Protein AF-A0A0F4IXM9-F1 (afdb_monomer_lite)

Organism: NCBI:txid68223

Sequence (88 aa):
MDGLKWTGTDPNWFDTHPGKTARGFCGTCGSHLAARDHGNDMAIGILATALDHHHRPRPGPHQPEPARRSRPLAHGHRLSRLGGGEYR

Radius of gyration: 27.51 Å; chains: 1; bounding box: 68×54×50 Å

Foldseek 3Di:
DPDDDDDPDWFDWDCPPPQFKIWGADPPPRHTFWMWTHDPPTDIGGDLVNDPPSPDDPDDPPPPDDPPPPDPPDPDDDDDDDDDDDDD

pLDDT: mean 74.02, std 20.52, range [36.59, 96.94]

InterPro domains:
  IPR011057 Mss4-like superfamily [SSF51316] (2-62)

Structure (mmCIF, N/CA/C/O backbone):
data_AF-A0A0F4IXM9-F1
#
_entry.id   AF-A0A0F4IXM9-F1
#
loop_
_atom_site.group_PDB
_atom_site.id
_atom_site.type_symbol
_atom_site.label_atom_id
_atom_site.label_alt_id
_atom_site.label_comp_id
_atom_site.label_asym_id
_atom_site.label_entity_id
_atom_site.label_seq_id
_atom_site.pdbx_PDB_ins_code
_atom_site.Cartn_x
_atom_site.Cartn_y
_atom_site.Cartn_z
_atom_site.occupancy
_atom_site.B_iso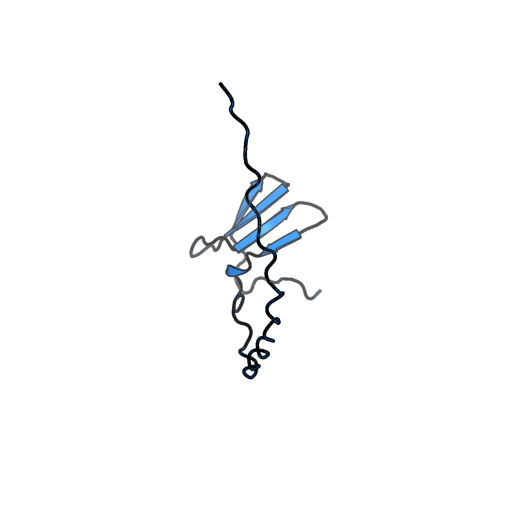_or_equiv
_atom_site.auth_seq_id
_atom_site.auth_comp_id
_atom_site.auth_asym_id
_atom_site.auth_atom_id
_atom_site.pdbx_PDB_model_num
ATOM 1 N N . MET A 1 1 ? -3.093 -3.951 -19.480 1.00 41.31 1 MET A N 1
ATOM 2 C CA . MET A 1 1 ? -1.890 -4.373 -18.739 1.00 41.31 1 MET A CA 1
ATOM 3 C C . MET A 1 1 ? -2.351 -5.237 -17.589 1.00 41.31 1 MET A C 1
ATOM 5 O O . MET A 1 1 ? -3.126 -4.753 -16.771 1.00 41.31 1 MET A O 1
ATOM 9 N N . ASP A 1 2 ? -1.906 -6.488 -17.564 1.00 61.66 2 ASP A N 1
ATOM 10 C CA . ASP A 1 2 ? -2.107 -7.406 -16.443 1.00 61.66 2 ASP A CA 1
ATOM 11 C C . ASP A 1 2 ? -1.079 -7.061 -15.361 1.00 61.66 2 ASP A C 1
ATOM 13 O O . ASP A 1 2 ? 0.036 -7.575 -15.339 1.00 61.66 2 ASP A O 1
ATOM 17 N N . GLY A 1 3 ? -1.415 -6.059 -14.551 1.00 73.31 3 GLY A N 1
ATOM 18 C CA . GLY A 1 3 ? -0.598 -5.590 -13.434 1.00 73.31 3 GLY A CA 1
ATOM 19 C C . GLY A 1 3 ? -1.142 -6.051 -12.083 1.00 73.31 3 GLY A C 1
ATOM 20 O O . GLY A 1 3 ? -2.068 -6.857 -11.994 1.00 73.31 3 GLY A O 1
ATOM 21 N N . LEU A 1 4 ? -0.584 -5.493 -11.010 1.00 78.00 4 LEU A N 1
ATOM 22 C CA . LEU A 1 4 ? -1.131 -5.653 -9.666 1.00 78.00 4 LEU A CA 1
ATOM 23 C C . LEU A 1 4 ? -2.476 -4.914 -9.558 1.00 78.00 4 LEU A C 1
ATOM 25 O O . LEU A 1 4 ? -2.560 -3.727 -9.875 1.00 78.00 4 LEU A O 1
ATOM 29 N N . LYS A 1 5 ? -3.513 -5.600 -9.068 1.00 85.94 5 LYS A N 1
ATOM 30 C CA . LYS A 1 5 ? -4.834 -5.022 -8.793 1.00 85.94 5 LYS A CA 1
ATOM 31 C C . LYS A 1 5 ? -5.278 -5.376 -7.377 1.00 85.94 5 LYS A C 1
ATOM 33 O O . LYS A 1 5 ? -5.254 -6.545 -7.002 1.00 85.94 5 LYS A O 1
ATOM 38 N N . TRP A 1 6 ? -5.744 -4.381 -6.627 1.00 85.94 6 TRP A N 1
ATOM 39 C CA . TRP A 1 6 ? -6.387 -4.610 -5.337 1.00 85.94 6 TRP A CA 1
ATOM 40 C C . TRP A 1 6 ? -7.751 -5.273 -5.534 1.00 85.94 6 TRP A C 1
ATOM 42 O O . TRP A 1 6 ? -8.593 -4.813 -6.309 1.00 85.94 6 TRP A O 1
ATOM 52 N N 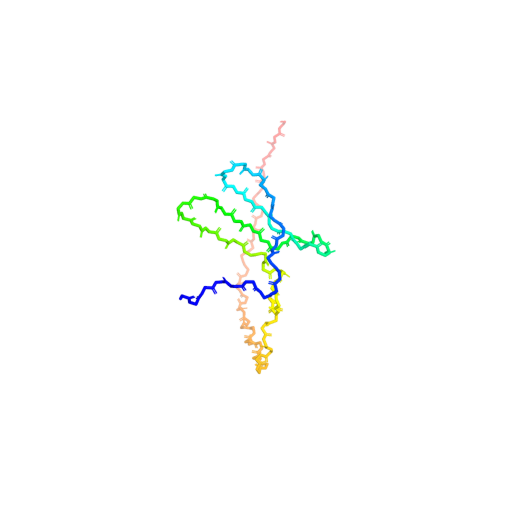. THR A 1 7 ? -7.966 -6.391 -4.849 1.00 84.25 7 THR A N 1
ATOM 53 C CA . THR A 1 7 ? -9.268 -7.052 -4.783 1.00 84.25 7 THR A CA 1
ATOM 54 C C . THR A 1 7 ? -10.051 -6.449 -3.621 1.00 84.25 7 THR A C 1
ATOM 56 O O . THR A 1 7 ? -9.783 -6.765 -2.465 1.00 84.25 7 THR A O 1
ATOM 59 N N . GLY A 1 8 ? -10.996 -5.560 -3.923 1.00 85.25 8 GLY A N 1
ATOM 60 C CA . GLY A 1 8 ? -11.759 -4.817 -2.917 1.00 85.25 8 GLY A CA 1
ATOM 61 C C . GLY A 1 8 ? -11.282 -3.373 -2.795 1.00 85.25 8 GLY A C 1
ATOM 62 O O . GLY A 1 8 ? -11.013 -2.731 -3.808 1.00 85.25 8 GLY A O 1
ATOM 63 N N . THR A 1 9 ? -11.224 -2.859 -1.567 1.00 88.06 9 THR A N 1
ATOM 64 C CA . THR A 1 9 ? -10.808 -1.479 -1.290 1.00 88.06 9 THR A CA 1
ATOM 65 C C . THR A 1 9 ? -9.289 -1.359 -1.273 1.00 88.06 9 THR A C 1
ATOM 67 O O . THR A 1 9 ? -8.596 -2.210 -0.712 1.00 88.06 9 THR A O 1
ATOM 70 N N . ASP A 1 10 ? -8.783 -0.269 -1.839 1.00 90.75 10 ASP A N 1
ATOM 71 C CA . ASP A 1 10 ? -7.371 0.087 -1.765 1.0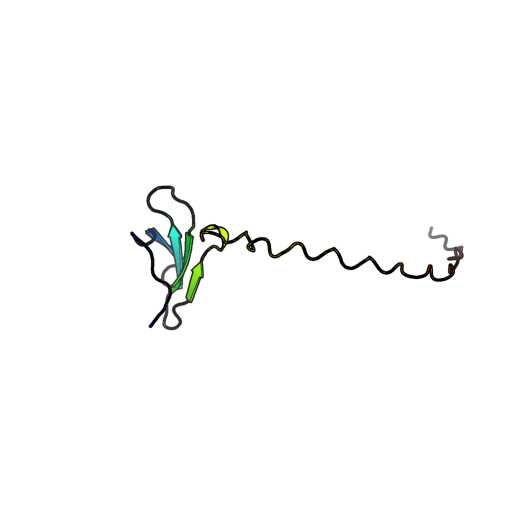0 90.75 10 ASP A CA 1
ATOM 72 C C . ASP A 1 10 ? -6.894 0.258 -0.305 1.00 90.75 10 ASP A C 1
ATOM 74 O O . ASP A 1 10 ? -7.681 0.628 0.574 1.00 90.75 10 ASP A O 1
ATOM 78 N N . PRO A 1 11 ? -5.596 0.034 -0.024 1.00 93.81 11 PRO A N 1
ATOM 79 C CA . PRO A 1 11 ? -5.020 0.334 1.280 1.00 93.81 11 PRO A CA 1
ATOM 80 C C . PRO A 1 11 ? -5.157 1.818 1.634 1.00 93.81 11 PRO A C 1
ATOM 82 O O . PRO A 1 11 ? -5.045 2.693 0.775 1.00 93.81 11 PRO A O 1
ATOM 85 N N . ASN A 1 12 ? -5.276 2.111 2.927 1.00 96.25 12 ASN A N 1
ATOM 86 C CA . ASN A 1 12 ? -5.120 3.470 3.428 1.00 96.25 12 ASN A CA 1
ATOM 87 C C . ASN A 1 12 ? -3.640 3.853 3.351 1.00 96.25 12 ASN A C 1
ATOM 89 O O . ASN A 1 12 ? -2.801 3.242 4.019 1.00 96.25 12 ASN A O 1
ATOM 93 N N . TRP A 1 13 ? -3.321 4.844 2.521 1.00 95.25 13 TRP A N 1
ATOM 94 C CA . TRP A 1 13 ? -1.953 5.293 2.282 1.00 95.25 13 TRP A CA 1
ATOM 95 C C . TRP A 1 13 ? -1.561 6.434 3.212 1.00 95.25 13 TRP A C 1
ATOM 97 O O . TRP A 1 13 ? -2.287 7.416 3.342 1.00 95.25 13 TRP A O 1
ATOM 107 N N . PHE A 1 14 ? -0.366 6.329 3.786 1.00 96.00 14 PHE A N 1
ATOM 108 C CA . PHE A 1 14 ? 0.239 7.365 4.613 1.00 96.00 14 PHE A CA 1
ATOM 109 C C . PHE A 1 14 ? 1.639 7.667 4.101 1.00 96.00 14 PHE A C 1
ATOM 111 O O . PHE A 1 14 ? 2.460 6.758 3.958 1.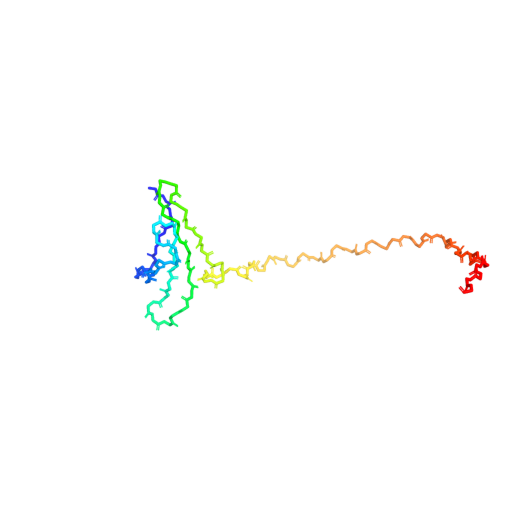00 96.00 14 PHE A O 1
ATOM 118 N N . ASP A 1 15 ? 1.916 8.941 3.842 1.00 95.75 15 ASP A N 1
ATOM 119 C CA . ASP A 1 15 ? 3.248 9.385 3.450 1.00 95.75 15 ASP A CA 1
ATOM 120 C C . ASP A 1 15 ? 4.207 9.272 4.631 1.00 95.75 15 ASP A C 1
ATOM 122 O O . ASP A 1 15 ? 4.125 10.022 5.602 1.00 95.75 15 ASP A O 1
ATOM 126 N N . THR A 1 16 ? 5.138 8.324 4.542 1.00 95.00 16 THR A N 1
ATOM 127 C CA . THR A 1 16 ? 6.217 8.181 5.528 1.00 95.00 16 THR A CA 1
ATOM 128 C C . THR A 1 16 ? 7.414 9.058 5.185 1.00 95.00 16 THR A C 1
ATOM 130 O O . THR A 1 16 ? 8.164 9.445 6.074 1.00 95.00 16 THR A O 1
ATOM 133 N N . HIS A 1 17 ? 7.579 9.396 3.902 1.00 93.19 17 HIS A N 1
ATOM 134 C CA . HIS A 1 17 ? 8.461 10.467 3.450 1.00 93.19 17 HIS A CA 1
ATOM 135 C C . HIS A 1 17 ? 7.711 11.283 2.389 1.00 93.19 17 HIS A C 1
ATOM 137 O O . HIS A 1 17 ? 7.531 10.776 1.276 1.00 93.19 17 HIS A O 1
ATOM 143 N N . PRO A 1 18 ? 7.289 12.524 2.696 1.00 91.94 18 PRO A N 1
ATOM 144 C CA . PRO A 1 18 ? 6.469 13.331 1.798 1.00 91.94 18 PRO A CA 1
ATOM 145 C C . PRO A 1 18 ? 7.063 13.435 0.392 1.00 91.94 18 PRO A C 1
ATOM 147 O O . PRO A 1 18 ? 8.229 13.797 0.222 1.00 91.94 18 PRO A O 1
ATOM 150 N N . GLY A 1 19 ? 6.265 13.070 -0.612 1.00 88.75 19 GLY A N 1
ATOM 151 C CA . GLY A 1 19 ? 6.658 13.113 -2.022 1.00 88.75 19 GLY A CA 1
ATOM 152 C C . GLY A 1 19 ? 7.724 12.096 -2.441 1.00 88.75 19 GLY A C 1
ATOM 153 O O . GLY A 1 19 ? 8.184 12.168 -3.576 1.00 88.75 19 GLY A O 1
ATOM 154 N N . LYS A 1 20 ? 8.128 11.160 -1.566 1.00 91.19 20 LYS A N 1
ATOM 155 C CA . LYS A 1 20 ? 9.050 10.066 -1.924 1.00 91.19 20 LYS A CA 1
ATOM 156 C C . LYS A 1 20 ? 8.476 8.680 -1.684 1.00 91.19 20 LYS A C 1
ATOM 158 O O . LYS A 1 20 ? 8.551 7.859 -2.582 1.00 91.19 20 LYS A O 1
ATOM 163 N N . THR A 1 21 ? 7.902 8.409 -0.510 1.00 93.88 21 THR A N 1
ATOM 164 C CA . THR A 1 21 ? 7.400 7.063 -0.197 1.00 93.88 21 THR A CA 1
ATOM 165 C C . THR A 1 21 ? 6.195 7.084 0.739 1.00 93.88 21 THR A C 1
ATOM 167 O O . THR A 1 21 ? 6.123 7.886 1.680 1.00 93.88 21 THR A O 1
ATOM 170 N N . ALA A 1 22 ? 5.262 6.169 0.494 1.00 95.81 22 ALA A N 1
ATOM 171 C CA . ALA A 1 22 ? 4.065 5.967 1.292 1.00 95.81 22 ALA A CA 1
ATOM 172 C C . ALA A 1 22 ? 3.908 4.500 1.694 1.00 95.81 22 ALA A C 1
ATOM 174 O O . ALA A 1 22 ? 4.249 3.582 0.945 1.00 95.81 22 ALA A O 1
ATOM 175 N N . ARG A 1 23 ? 3.325 4.269 2.871 1.00 96.94 23 ARG A N 1
ATOM 176 C CA . ARG A 1 23 ? 2.968 2.933 3.360 1.00 96.94 23 ARG A CA 1
ATOM 177 C C . ARG A 1 23 ? 1.456 2.753 3.362 1.00 96.94 23 ARG A C 1
ATOM 179 O O . ARG A 1 23 ? 0.724 3.652 3.765 1.00 96.94 23 ARG A O 1
ATOM 186 N N . GLY A 1 24 ? 1.013 1.598 2.880 1.00 96.06 24 GLY A N 1
ATOM 187 C CA . GLY A 1 24 ? -0.389 1.218 2.755 1.00 96.06 24 GLY A CA 1
ATOM 188 C C . GLY A 1 24 ? -0.797 0.243 3.853 1.00 96.06 24 GLY A C 1
ATOM 189 O O . GLY A 1 24 ? -0.149 -0.792 4.033 1.00 96.06 24 GLY A O 1
ATOM 190 N N . PHE A 1 25 ? -1.878 0.557 4.560 1.00 95.75 25 PHE A N 1
ATOM 191 C CA . PHE A 1 25 ? -2.411 -0.247 5.660 1.00 95.75 25 PHE A CA 1
ATOM 192 C C . PHE A 1 25 ? -3.851 -0.684 5.390 1.00 95.75 25 PHE A C 1
ATOM 194 O O . PHE A 1 25 ? -4.612 0.014 4.718 1.00 95.75 25 PHE A O 1
ATOM 201 N N . CYS A 1 26 ? -4.246 -1.830 5.942 1.00 93.81 26 CYS A N 1
ATOM 202 C CA . CYS A 1 26 ? -5.637 -2.269 5.917 1.00 93.81 26 CYS A CA 1
ATOM 203 C C . CYS A 1 26 ? -6.507 -1.305 6.734 1.00 93.81 26 CYS A C 1
ATOM 205 O O . CYS A 1 26 ? -6.250 -1.094 7.919 1.00 93.81 26 CYS A O 1
ATOM 207 N N . GLY A 1 27 ? -7.571 -0.770 6.133 1.00 93.31 27 GLY A N 1
ATOM 208 C CA . GLY A 1 27 ? -8.500 0.124 6.830 1.00 93.31 27 GLY A CA 1
ATOM 209 C C . GLY A 1 27 ? -9.326 -0.543 7.935 1.00 93.31 27 GLY A C 1
ATOM 210 O O . GLY A 1 27 ? -9.883 0.157 8.772 1.00 93.31 27 GLY A O 1
ATOM 211 N N . THR A 1 28 ? -9.396 -1.877 7.963 1.00 92.69 28 THR A N 1
ATOM 212 C CA . THR A 1 28 ? -10.189 -2.628 8.947 1.00 92.69 28 THR A CA 1
ATOM 213 C C . THR A 1 28 ? -9.367 -3.054 10.160 1.00 92.69 28 THR A C 1
ATOM 215 O O . THR A 1 28 ? -9.788 -2.830 11.288 1.00 92.69 28 THR A O 1
ATOM 218 N N . CYS A 1 29 ? -8.204 -3.677 9.948 1.00 93.06 29 CYS A N 1
ATOM 219 C CA . CYS A 1 29 ? -7.385 -4.231 11.034 1.00 93.06 29 CYS A CA 1
ATOM 220 C C . CYS A 1 29 ? -6.075 -3.471 11.286 1.00 93.06 29 CYS A C 1
ATOM 222 O O . CYS A 1 29 ? -5.361 -3.790 12.232 1.00 93.06 29 CYS A O 1
ATOM 224 N N . GLY A 1 30 ? -5.723 -2.500 10.438 1.00 94.12 30 GLY A N 1
ATOM 225 C CA . GLY A 1 30 ? -4.493 -1.718 10.578 1.00 94.12 30 GLY A CA 1
ATOM 226 C C . GLY A 1 30 ? -3.206 -2.454 10.195 1.00 94.12 30 GLY A C 1
ATOM 227 O O . GLY A 1 30 ? -2.124 -1.902 10.373 1.00 94.12 30 GLY A O 1
ATOM 228 N N . SER A 1 31 ? -3.273 -3.679 9.664 1.00 93.12 31 SER A N 1
ATOM 229 C CA . SER A 1 31 ? -2.076 -4.404 9.219 1.00 93.12 31 SER A CA 1
ATOM 230 C C . SER A 1 31 ? -1.366 -3.680 8.073 1.00 93.12 31 SER A C 1
ATOM 232 O O . SER A 1 31 ? -2.010 -3.147 7.168 1.00 93.12 31 SER A O 1
ATOM 234 N N . HIS A 1 32 ? -0.031 -3.685 8.093 1.00 95.31 32 HIS A N 1
ATOM 235 C CA . HIS A 1 32 ? 0.790 -3.149 7.004 1.00 95.31 32 HIS A CA 1
ATOM 236 C C . HIS A 1 32 ? 0.763 -4.105 5.804 1.00 95.31 32 HIS A C 1
ATOM 238 O O . HIS A 1 32 ? 1.067 -5.286 5.954 1.00 95.31 32 HIS A O 1
ATOM 244 N N . LEU A 1 33 ? 0.384 -3.601 4.625 1.00 94.81 33 LEU A N 1
ATOM 245 C CA . LEU A 1 33 ? 0.197 -4.409 3.412 1.00 94.81 33 LEU A CA 1
ATOM 246 C C . LEU A 1 33 ? 1.266 -4.133 2.353 1.00 94.81 33 LEU A C 1
ATOM 248 O O . LEU A 1 33 ? 1.754 -5.055 1.700 1.00 94.81 33 LEU A O 1
ATOM 252 N N . ALA A 1 34 ? 1.612 -2.859 2.155 1.00 95.12 34 ALA A N 1
ATOM 253 C CA . ALA A 1 34 ? 2.435 -2.443 1.026 1.00 95.12 34 ALA A CA 1
ATOM 254 C C . ALA A 1 34 ? 3.214 -1.150 1.278 1.00 95.12 34 ALA A C 1
ATOM 256 O O . ALA A 1 34 ? 2.923 -0.379 2.196 1.00 95.12 34 ALA A O 1
ATOM 257 N N . ALA A 1 35 ? 4.203 -0.896 0.432 1.00 95.25 35 ALA A N 1
ATOM 258 C CA . ALA A 1 35 ? 4.852 0.393 0.265 1.00 95.25 35 ALA A CA 1
ATOM 259 C C . ALA A 1 35 ? 4.783 0.792 -1.209 1.00 95.25 35 ALA A C 1
ATOM 261 O O . ALA A 1 35 ? 4.819 -0.070 -2.087 1.00 95.25 35 ALA A O 1
ATOM 262 N N . ARG A 1 36 ? 4.672 2.089 -1.474 1.00 93.00 36 ARG A N 1
ATOM 263 C CA . ARG A 1 36 ? 4.762 2.646 -2.820 1.00 93.00 36 ARG A CA 1
ATOM 264 C C . ARG A 1 36 ? 5.713 3.827 -2.810 1.00 93.00 36 ARG A C 1
ATOM 266 O O . ARG A 1 36 ? 5.663 4.634 -1.880 1.00 93.00 36 ARG A O 1
ATOM 273 N N . ASP A 1 37 ? 6.510 3.940 -3.856 1.00 93.75 37 ASP A N 1
ATOM 274 C CA . ASP A 1 37 ? 7.335 5.117 -4.079 1.00 93.75 37 ASP A CA 1
ATOM 275 C C . ASP A 1 37 ? 6.630 6.079 -5.035 1.00 93.75 37 ASP A C 1
ATOM 277 O O . ASP A 1 37 ? 5.884 5.670 -5.926 1.00 93.75 37 ASP A O 1
ATOM 281 N N . HIS A 1 38 ? 6.827 7.372 -4.797 1.00 88.56 38 HIS A N 1
ATOM 282 C CA . HIS A 1 38 ? 6.313 8.444 -5.640 1.00 88.56 38 HIS A CA 1
ATOM 283 C C . HIS A 1 38 ? 7.337 8.791 -6.718 1.00 88.56 38 HIS A C 1
ATOM 285 O O . HIS A 1 38 ? 8.540 8.792 -6.464 1.00 88.56 38 HIS A O 1
ATOM 291 N N . GLY A 1 39 ? 6.859 9.158 -7.903 1.00 84.50 39 GLY A N 1
ATOM 292 C CA . GLY A 1 39 ? 7.702 9.575 -9.020 1.00 84.50 39 GLY A CA 1
ATOM 293 C C . GLY A 1 39 ? 7.302 8.889 -10.318 1.00 84.50 39 GLY A C 1
ATOM 294 O O . GLY A 1 39 ? 6.221 8.316 -10.423 1.00 84.50 39 GLY A O 1
ATOM 295 N N . ASN A 1 40 ? 8.178 8.966 -11.318 1.00 76.62 40 ASN A N 1
ATOM 296 C CA . ASN A 1 40 ? 7.911 8.378 -12.632 1.00 76.62 40 ASN A CA 1
ATOM 297 C C . ASN A 1 40 ? 8.089 6.853 -12.639 1.00 76.62 40 ASN A C 1
ATOM 299 O O . ASN A 1 40 ? 7.351 6.160 -13.336 1.00 76.62 40 ASN A O 1
ATOM 303 N N . ASP A 1 41 ? 9.005 6.334 -11.823 1.00 73.19 41 ASP A N 1
ATOM 304 C CA . ASP A 1 41 ? 9.236 4.898 -11.667 1.00 73.19 41 ASP A CA 1
ATOM 305 C C . ASP A 1 41 ? 8.412 4.372 -10.489 1.00 73.19 41 ASP A C 1
ATOM 307 O O . ASP A 1 41 ? 8.926 4.095 -9.406 1.00 73.19 41 ASP A O 1
ATOM 311 N N . MET A 1 42 ? 7.094 4.297 -10.691 1.00 76.06 42 MET A N 1
ATOM 312 C CA . MET A 1 42 ? 6.143 3.831 -9.678 1.00 76.06 42 MET A CA 1
ATOM 313 C C . MET A 1 42 ? 6.425 2.367 -9.311 1.00 76.06 42 MET A C 1
ATOM 315 O O . MET A 1 42 ? 5.967 1.438 -9.980 1.00 76.06 42 MET A O 1
ATOM 319 N N . ALA A 1 43 ? 7.162 2.160 -8.222 1.00 87.75 43 ALA A N 1
ATOM 320 C CA . ALA A 1 43 ? 7.401 0.854 -7.629 1.00 87.75 43 ALA A CA 1
ATOM 321 C C . ALA A 1 43 ? 6.425 0.616 -6.470 1.00 87.75 43 ALA A C 1
ATOM 323 O O . ALA A 1 43 ? 6.237 1.475 -5.606 1.00 87.75 43 ALA A O 1
ATOM 324 N N . ILE A 1 44 ? 5.815 -0.572 -6.438 1.00 91.00 44 ILE A N 1
ATOM 325 C CA . ILE A 1 44 ? 5.001 -1.042 -5.314 1.00 91.00 44 ILE A CA 1
ATOM 326 C C . ILE A 1 44 ? 5.656 -2.2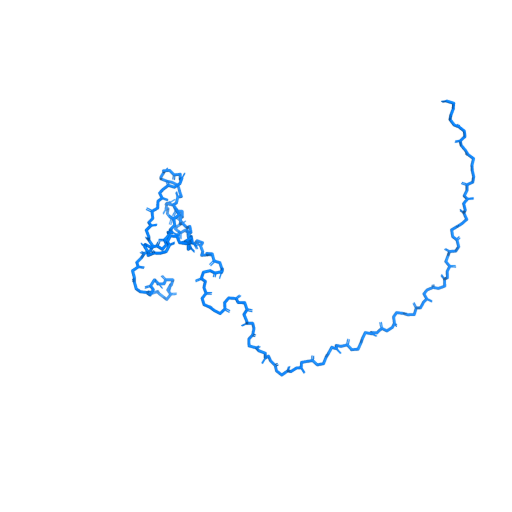95 -4.738 1.00 91.00 44 ILE A C 1
ATOM 328 O O . ILE A 1 44 ? 5.802 -3.305 -5.424 1.00 91.00 44 ILE A O 1
ATOM 332 N N . GLY A 1 45 ? 6.022 -2.234 -3.461 1.00 92.44 45 GLY A N 1
ATOM 333 C CA . GLY A 1 45 ? 6.445 -3.387 -2.678 1.00 92.44 45 GLY A CA 1
ATOM 334 C C . GLY A 1 45 ? 5.273 -3.941 -1.877 1.00 92.44 45 GLY A C 1
ATOM 335 O O . GLY A 1 45 ? 4.653 -3.207 -1.111 1.00 92.44 45 GLY A O 1
ATOM 336 N N . ILE A 1 46 ? 4.984 -5.234 -2.017 1.00 92.31 46 ILE A N 1
ATOM 337 C CA . ILE A 1 46 ? 3.966 -5.927 -1.218 1.00 92.31 46 ILE A CA 1
ATOM 338 C C . ILE A 1 46 ? 4.653 -6.733 -0.129 1.00 92.31 46 ILE A C 1
ATOM 340 O O . ILE A 1 46 ? 5.627 -7.443 -0.393 1.00 92.31 46 ILE A O 1
ATOM 344 N N . LEU A 1 47 ? 4.146 -6.641 1.099 1.00 92.56 47 LEU A N 1
ATOM 345 C CA . LEU A 1 47 ? 4.609 -7.511 2.164 1.00 92.56 47 LEU A CA 1
ATOM 346 C C . LEU A 1 47 ? 4.205 -8.940 1.798 1.00 92.56 47 LEU A C 1
ATOM 348 O O . LEU A 1 47 ? 3.019 -9.249 1.744 1.00 92.56 47 LEU A O 1
ATOM 352 N N . ALA A 1 48 ? 5.184 -9.812 1.541 1.00 89.31 48 ALA A N 1
ATOM 353 C CA . ALA A 1 48 ? 4.912 -11.183 1.106 1.00 89.31 48 ALA A CA 1
ATOM 354 C C . ALA A 1 48 ? 3.948 -11.894 2.061 1.00 89.31 48 ALA A C 1
ATOM 356 O O . ALA A 1 48 ? 3.086 -12.645 1.618 1.00 89.31 48 ALA A O 1
ATOM 357 N N . THR A 1 49 ? 4.034 -11.587 3.359 1.00 89.06 49 THR A N 1
ATOM 358 C CA . THR A 1 49 ? 3.170 -12.201 4.359 1.00 89.06 49 THR A CA 1
ATOM 359 C C . THR A 1 49 ? 1.712 -11.746 4.331 1.00 89.06 49 THR A C 1
ATOM 361 O O . THR A 1 49 ? 0.854 -12.403 4.914 1.00 89.06 49 THR A O 1
ATOM 364 N N . ALA A 1 50 ? 1.414 -10.653 3.630 1.00 88.50 50 ALA A N 1
ATOM 365 C CA . ALA A 1 50 ? 0.057 -10.178 3.395 1.00 88.50 50 ALA A CA 1
ATOM 366 C C . ALA A 1 50 ? -0.617 -10.863 2.192 1.00 88.50 50 ALA A C 1
ATOM 368 O O . ALA A 1 50 ? -1.808 -10.661 1.977 1.00 88.50 50 ALA A O 1
ATOM 369 N N . LEU A 1 51 ? 0.122 -11.653 1.402 1.00 87.44 51 LEU A N 1
ATOM 370 C CA . LEU A 1 51 ? -0.429 -12.398 0.271 1.00 87.44 51 LEU A CA 1
ATOM 371 C C . LEU A 1 51 ? -0.973 -13.755 0.716 1.00 87.44 51 LEU A C 1
ATOM 373 O O . LEU A 1 51 ? -0.345 -14.480 1.498 1.00 87.44 51 LEU A O 1
ATOM 377 N N . ASP A 1 52 ? -2.098 -14.151 0.134 1.00 83.81 52 ASP A N 1
ATOM 378 C CA . ASP A 1 52 ? -2.604 -15.506 0.289 1.00 83.81 52 ASP A CA 1
ATOM 379 C C . ASP A 1 52 ? -1.604 -16.524 -0.274 1.00 83.81 52 ASP A C 1
ATOM 381 O O . ASP A 1 52 ? -0.916 -16.291 -1.269 1.00 83.81 52 ASP A O 1
ATOM 385 N N . HIS A 1 53 ? -1.506 -17.678 0.387 1.00 82.81 53 HIS A N 1
ATOM 386 C CA . HIS A 1 53 ? -0.637 -18.790 -0.016 1.00 82.81 53 HIS A CA 1
ATOM 387 C C . HIS A 1 53 ? 0.873 -18.483 -0.092 1.00 82.81 53 HIS A C 1
ATOM 389 O O . HIS A 1 53 ? 1.623 -19.299 -0.625 1.00 82.81 53 HIS A O 1
ATOM 395 N N . HIS A 1 54 ? 1.361 -17.396 0.519 1.00 79.25 54 HIS A N 1
ATOM 396 C CA . HIS A 1 54 ? 2.778 -16.995 0.432 1.00 79.25 54 HIS A CA 1
ATOM 397 C C . HIS A 1 54 ? 3.803 -17.997 1.007 1.00 79.25 54 HIS A C 1
ATOM 399 O O . HIS A 1 54 ? 5.004 -17.830 0.834 1.00 79.25 54 HIS A O 1
ATOM 405 N N . HIS A 1 55 ? 3.346 -19.024 1.722 1.00 71.88 55 HIS A N 1
ATOM 406 C CA . HIS A 1 55 ? 4.168 -19.906 2.558 1.00 71.88 55 HIS A CA 1
ATOM 407 C C . HIS A 1 55 ? 3.781 -21.383 2.415 1.00 71.88 55 HIS A C 1
ATOM 409 O O . HIS A 1 55 ? 4.187 -22.221 3.217 1.00 71.88 55 HIS A O 1
ATOM 415 N N . ARG A 1 56 ? 3.053 -21.747 1.354 1.00 56.81 56 ARG A N 1
ATOM 416 C CA . ARG A 1 56 ? 2.891 -23.156 0.990 1.00 56.81 56 ARG A CA 1
ATOM 417 C C . ARG A 1 56 ? 3.283 -23.386 -0.464 1.00 56.81 56 ARG A C 1
ATOM 419 O O . ARG A 1 56 ? 2.464 -23.143 -1.349 1.00 56.81 56 ARG A O 1
ATOM 426 N N . PRO A 1 57 ? 4.465 -23.976 -0.730 1.00 61.22 57 PRO A N 1
ATOM 427 C CA . PRO A 1 57 ? 4.541 -24.875 -1.866 1.00 61.22 57 PRO A 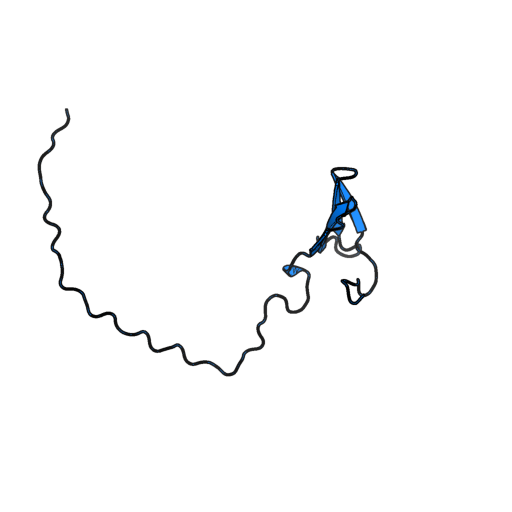CA 1
ATOM 428 C C . PRO A 1 57 ? 3.409 -25.891 -1.680 1.00 61.22 57 PRO A C 1
ATOM 430 O O . PRO A 1 57 ? 3.262 -26.463 -0.593 1.00 61.22 57 PRO A O 1
ATOM 433 N N . ARG A 1 58 ? 2.575 -26.109 -2.706 1.00 59.38 58 ARG A N 1
ATOM 434 C CA . ARG A 1 58 ? 1.747 -27.321 -2.721 1.00 59.38 58 ARG A CA 1
ATOM 435 C C . ARG A 1 58 ? 2.698 -28.487 -2.446 1.00 59.38 58 ARG A C 1
ATOM 437 O O . ARG A 1 58 ? 3.749 -28.515 -3.091 1.00 59.38 58 ARG A O 1
ATOM 444 N N . PRO A 1 59 ? 2.398 -29.398 -1.504 1.00 59.94 59 PRO A N 1
ATOM 445 C CA . PRO A 1 59 ? 3.221 -30.582 -1.357 1.00 59.94 59 PRO A CA 1
ATOM 446 C C . PRO A 1 59 ? 3.220 -31.287 -2.714 1.00 59.94 59 PRO A C 1
ATOM 448 O O . PRO A 1 59 ? 2.193 -31.789 -3.169 1.00 59.94 59 PRO A O 1
ATOM 451 N N . GLY A 1 60 ? 4.359 -31.233 -3.404 1.00 63.53 60 GLY A N 1
ATOM 452 C CA . GLY A 1 60 ? 4.625 -32.133 -4.511 1.00 63.53 60 GLY A CA 1
ATOM 453 C C . GLY A 1 60 ? 4.648 -33.565 -3.975 1.00 63.53 60 GLY A C 1
ATOM 454 O O . GLY A 1 60 ? 4.726 -33.758 -2.755 1.00 63.53 60 GLY A O 1
ATOM 455 N N . PRO A 1 61 ? 4.582 -34.585 -4.847 1.00 68.44 61 PRO A N 1
ATOM 456 C CA . PRO A 1 61 ? 4.839 -35.949 -4.406 1.00 68.44 61 PRO A CA 1
ATOM 457 C C . PRO A 1 61 ? 6.144 -35.955 -3.607 1.00 68.44 61 PRO A C 1
ATOM 459 O O . PRO A 1 61 ? 7.127 -35.353 -4.044 1.00 68.44 61 PRO A O 1
ATOM 462 N N . HIS A 1 62 ? 6.106 -36.562 -2.419 1.00 62.59 62 HIS A N 1
ATOM 463 C CA . HIS A 1 62 ? 7.221 -36.653 -1.481 1.00 62.59 62 HIS A CA 1
ATOM 464 C C . HIS A 1 62 ? 8.476 -37.070 -2.263 1.00 62.59 62 HIS A C 1
ATOM 466 O O . HIS A 1 62 ? 8.604 -38.226 -2.661 1.00 62.59 62 HIS A O 1
ATOM 472 N N . GLN A 1 63 ? 9.372 -36.128 -2.567 1.00 57.22 63 GLN A N 1
ATOM 473 C CA . GLN A 1 63 ? 10.678 -36.473 -3.115 1.00 57.22 63 GLN A CA 1
ATOM 474 C C . GLN A 1 63 ? 11.417 -37.113 -1.935 1.00 57.22 63 GLN A C 1
ATOM 476 O O . GLN A 1 63 ? 11.570 -36.444 -0.907 1.00 57.22 63 GLN A O 1
ATOM 481 N N . PRO A 1 64 ? 11.788 -38.403 -1.994 1.00 59.09 64 PRO A N 1
ATOM 482 C CA . PRO A 1 64 ? 12.595 -38.984 -0.936 1.00 59.09 64 PRO A CA 1
ATOM 483 C C . PRO A 1 64 ? 13.876 -38.157 -0.809 1.00 59.09 64 PRO A C 1
ATOM 485 O O . PRO A 1 64 ? 14.469 -37.767 -1.817 1.00 59.09 64 PRO A O 1
ATOM 488 N N . GLU A 1 65 ? 14.265 -37.857 0.431 1.00 59.84 65 GLU A N 1
ATOM 489 C CA . GLU A 1 65 ? 15.531 -37.195 0.732 1.00 59.84 65 GLU A CA 1
ATOM 490 C C . GLU A 1 65 ? 16.647 -37.912 -0.047 1.00 59.84 65 GLU A C 1
ATOM 492 O O . GLU A 1 65 ? 16.756 -39.141 0.056 1.00 59.84 65 GLU A O 1
ATOM 497 N N . PRO A 1 66 ? 17.448 -37.209 -0.872 1.00 56.41 66 PRO A N 1
ATOM 498 C CA . PRO A 1 66 ? 18.547 -37.856 -1.564 1.00 56.41 66 PRO A CA 1
ATOM 499 C C . PRO A 1 66 ? 19.469 -38.428 -0.497 1.00 56.41 66 PRO A C 1
ATOM 501 O O . PRO A 1 66 ? 19.981 -37.685 0.341 1.00 56.41 66 PRO A O 1
ATOM 504 N N . ALA A 1 67 ? 19.638 -39.754 -0.522 1.00 58.31 67 ALA A N 1
ATOM 505 C CA . ALA A 1 67 ? 20.442 -40.486 0.441 1.00 58.31 67 ALA A CA 1
ATOM 506 C C . ALA A 1 67 ? 21.745 -39.725 0.694 1.00 58.31 67 ALA A C 1
ATOM 508 O O . ALA A 1 67 ? 22.540 -39.504 -0.227 1.00 58.31 67 ALA A O 1
ATOM 509 N N . ARG A 1 68 ? 21.919 -39.274 1.940 1.00 61.12 68 ARG A N 1
ATOM 510 C CA . ARG A 1 68 ? 23.098 -38.550 2.404 1.00 61.12 68 ARG A CA 1
ATOM 511 C C . ARG A 1 68 ? 24.310 -39.407 2.047 1.00 61.12 68 ARG A C 1
ATOM 513 O O . ARG A 1 68 ? 24.572 -40.407 2.709 1.00 61.12 68 ARG A O 1
ATOM 520 N N . ARG A 1 69 ? 25.024 -39.071 0.965 1.00 58.25 69 ARG A N 1
ATOM 521 C CA . ARG A 1 69 ? 26.257 -39.782 0.614 1.00 58.25 69 ARG A CA 1
ATOM 522 C C . ARG A 1 69 ? 27.198 -39.619 1.796 1.00 58.25 69 ARG A C 1
ATOM 524 O O . ARG A 1 69 ? 27.609 -38.503 2.117 1.00 58.25 69 ARG A O 1
ATOM 531 N N . SER A 1 70 ? 27.498 -40.728 2.458 1.00 52.59 70 SER A N 1
ATOM 532 C CA . SER A 1 70 ? 28.509 -40.811 3.499 1.00 52.59 70 SER A CA 1
ATOM 533 C C . SER A 1 70 ? 29.803 -40.259 2.907 1.00 52.59 70 SER A C 1
ATOM 535 O O . SER A 1 70 ? 30.377 -40.855 1.995 1.00 52.59 70 SER A O 1
ATOM 537 N N . ARG A 1 71 ? 30.250 -39.086 3.370 1.00 51.41 71 ARG A N 1
ATOM 538 C CA . ARG A 1 71 ? 31.614 -38.632 3.082 1.00 51.41 71 ARG A CA 1
ATOM 539 C C . ARG A 1 71 ? 32.550 -39.676 3.697 1.00 51.41 71 ARG A C 1
ATOM 541 O O . ARG A 1 71 ? 32.375 -39.974 4.880 1.00 51.41 71 ARG A O 1
ATOM 548 N N . PRO A 1 72 ? 33.514 -40.242 2.953 1.00 46.88 72 PRO A N 1
ATOM 549 C CA . PRO A 1 72 ? 34.531 -41.069 3.579 1.00 46.88 72 PRO A CA 1
ATOM 550 C C . PRO A 1 72 ? 35.271 -40.216 4.616 1.00 46.88 72 PRO A C 1
ATOM 552 O O . PRO A 1 72 ? 35.607 -39.058 4.347 1.00 46.88 72 PRO A O 1
ATOM 555 N N . LEU A 1 73 ? 35.469 -40.773 5.815 1.00 47.94 73 LEU A N 1
ATOM 556 C CA . LEU A 1 73 ? 36.304 -40.177 6.854 1.00 47.94 73 LEU A CA 1
ATOM 557 C C . LEU A 1 73 ? 37.700 -39.956 6.265 1.00 47.94 73 LEU A C 1
ATOM 559 O O . LEU A 1 73 ? 38.457 -40.907 6.067 1.00 47.94 73 LEU A O 1
ATOM 563 N N . ALA A 1 74 ? 38.030 -38.700 5.964 1.00 47.59 74 ALA A N 1
ATOM 564 C CA . ALA A 1 74 ? 39.398 -38.322 5.665 1.00 47.59 74 ALA A CA 1
ATOM 565 C C . ALA A 1 74 ? 40.254 -38.690 6.883 1.00 47.59 74 ALA A C 1
ATOM 567 O O . ALA A 1 74 ? 39.917 -38.341 8.017 1.00 47.59 74 ALA A O 1
ATOM 568 N N . HIS A 1 75 ? 41.314 -39.457 6.632 1.00 46.12 75 HIS A N 1
ATOM 569 C CA . HIS A 1 75 ? 42.296 -39.856 7.628 1.00 46.12 75 HIS A CA 1
ATOM 570 C C . HIS A 1 75 ? 42.753 -38.652 8.455 1.00 46.12 75 HIS A C 1
ATOM 572 O O . HIS A 1 75 ? 43.030 -37.575 7.927 1.00 46.12 75 HIS A O 1
ATOM 578 N N . GLY A 1 76 ? 42.775 -38.850 9.773 1.00 43.47 76 GLY A N 1
ATOM 579 C CA . GLY A 1 76 ? 43.031 -37.802 10.743 1.00 43.47 76 GLY A CA 1
ATOM 580 C C . GLY A 1 76 ? 44.404 -37.169 10.559 1.00 43.47 76 GLY A C 1
ATOM 581 O O . GLY A 1 76 ? 45.431 -37.829 10.702 1.00 43.47 76 GLY A O 1
ATOM 582 N N . HIS A 1 77 ? 44.417 -35.858 10.346 1.00 38.50 77 HIS A N 1
ATOM 583 C CA . HIS A 1 77 ? 45.586 -35.052 10.654 1.00 38.50 77 HIS A CA 1
ATOM 584 C C . HIS A 1 77 ? 45.527 -34.667 12.132 1.00 38.50 77 HIS A C 1
ATOM 586 O O . HIS A 1 77 ? 44.758 -33.809 12.562 1.00 38.50 77 HIS A O 1
ATOM 592 N N . ARG A 1 78 ? 46.345 -35.372 12.915 1.00 43.09 78 ARG A N 1
ATOM 593 C CA . ARG A 1 78 ? 46.689 -35.065 14.302 1.00 43.09 78 ARG A CA 1
ATOM 594 C C . ARG A 1 78 ? 47.303 -33.662 14.352 1.00 43.09 78 ARG A C 1
ATOM 596 O O . ARG A 1 78 ? 48.430 -33.471 13.905 1.00 43.09 78 ARG A O 1
ATOM 603 N N . LEU A 1 79 ? 46.571 -32.687 14.889 1.00 40.53 79 LEU A N 1
ATOM 604 C CA . LEU A 1 79 ? 47.127 -31.382 15.249 1.00 40.53 79 LEU A CA 1
ATOM 605 C C . LEU A 1 79 ? 48.030 -31.565 16.474 1.00 40.53 79 LEU A C 1
ATOM 607 O O . LEU A 1 79 ? 47.557 -31.752 17.595 1.00 40.53 79 LEU A O 1
ATOM 611 N N . SER A 1 80 ? 49.340 -31.552 16.247 1.00 40.12 80 SER A N 1
ATOM 612 C CA . SER A 1 80 ? 50.335 -31.457 17.312 1.00 40.12 80 SER A CA 1
ATOM 613 C C . SER A 1 80 ? 50.364 -30.024 17.844 1.00 40.12 80 SER A C 1
ATOM 615 O O . SER A 1 80 ? 50.549 -29.073 17.088 1.00 40.12 80 SER A O 1
ATOM 617 N N . ARG A 1 81 ? 50.181 -29.878 19.158 1.00 40.09 81 ARG A N 1
ATOM 618 C CA . ARG A 1 81 ? 50.334 -28.623 19.900 1.00 40.09 81 ARG A CA 1
ATOM 619 C C . ARG A 1 81 ? 51.810 -28.209 19.839 1.00 40.09 81 ARG A C 1
ATOM 621 O O . ARG A 1 81 ? 52.637 -28.841 20.490 1.00 40.09 81 ARG A O 1
ATOM 628 N N . LEU A 1 82 ? 52.148 -27.190 19.049 1.00 44.75 82 LEU A N 1
ATOM 629 C CA . LEU A 1 82 ? 53.446 -26.522 19.164 1.00 44.75 82 LEU A CA 1
ATOM 630 C C . LEU A 1 82 ? 53.416 -25.686 20.446 1.00 44.75 82 LEU A C 1
ATOM 632 O O . LEU A 1 82 ? 52.519 -24.868 20.644 1.00 44.75 82 LEU A O 1
ATOM 636 N N . GLY A 1 83 ? 54.332 -25.991 21.361 1.00 37.56 83 GLY A N 1
ATOM 637 C CA . GLY A 1 83 ? 54.470 -25.296 22.632 1.00 37.56 83 GLY A CA 1
ATOM 638 C C . GLY A 1 83 ? 55.202 -23.959 22.517 1.00 37.56 83 GLY A C 1
ATOM 639 O O . GLY A 1 83 ? 55.857 -23.682 21.518 1.00 37.56 83 GLY A O 1
ATOM 640 N N . GLY A 1 84 ? 55.133 -23.206 23.617 1.00 39.34 84 GLY A N 1
ATOM 641 C CA . GLY A 1 84 ? 56.163 -22.256 24.039 1.00 39.34 84 GLY A CA 1
ATOM 642 C C . GLY A 1 84 ? 55.980 -20.817 23.572 1.00 39.34 84 GLY A C 1
ATOM 643 O O . GLY A 1 84 ? 56.380 -20.461 22.473 1.00 39.34 84 GLY A O 1
ATOM 644 N N . GLY A 1 85 ? 55.458 -19.975 24.463 1.00 36.59 85 GLY A N 1
ATOM 645 C CA . GLY A 1 85 ? 55.461 -18.523 24.318 1.00 36.59 85 GLY A CA 1
ATOM 646 C C . GLY A 1 85 ? 55.018 -17.863 25.617 1.00 36.59 85 GLY A C 1
ATOM 647 O O . GLY A 1 85 ? 53.851 -17.516 25.763 1.00 36.59 85 GLY A O 1
ATOM 648 N N . GLU A 1 86 ? 55.939 -17.766 26.576 1.00 41.59 86 GLU A N 1
ATOM 649 C CA . GLU A 1 86 ? 55.795 -16.914 27.756 1.00 41.59 86 GLU A CA 1
ATOM 650 C C . GLU A 1 86 ? 55.645 -15.457 27.303 1.00 41.59 86 GLU A C 1
ATOM 652 O O . GLU A 1 86 ? 56.460 -14.961 26.525 1.00 41.59 86 GLU A O 1
ATOM 657 N N . TYR A 1 87 ? 54.630 -14.764 27.810 1.00 41.22 87 TYR A N 1
ATOM 658 C CA . TYR A 1 87 ? 54.607 -13.307 27.837 1.00 41.22 87 TYR A CA 1
ATOM 659 C C . TYR A 1 87 ? 54.439 -12.879 29.293 1.00 41.22 87 TYR A C 1
ATOM 661 O O . TYR A 1 87 ? 53.486 -13.284 29.960 1.00 41.22 87 TYR A O 1
ATOM 669 N N . ARG A 1 88 ? 55.448 -12.141 29.763 1.00 47.56 88 ARG A N 1
ATOM 670 C CA . ARG A 1 88 ? 55.478 -11.401 31.027 1.00 47.56 88 ARG A CA 1
ATOM 671 C C . ARG A 1 88 ? 54.405 -10.322 31.064 1.00 47.56 88 ARG A C 1
ATOM 673 O O . ARG A 1 88 ? 54.160 -9.723 29.993 1.00 47.56 88 ARG A O 1
#

Secondary structure (DSSP, 8-state):
------SSSPPEEEEEETTTEEEEE-TTT--EEEEEE-SSS--EEE-GGGSTTTT-----S-PPPP-------PPP------------